Protein AF-A0A3M1K357-F1 (afdb_monomer_lite)

Sequence (114 aa):
MGFNLLFLALAALFVGPLTLRIVGERRQILRFLDGLILVSVAGLVLGVFLPHAWATIGIAALPLFAGGLVVPTLAERLRHGVSNRVHSATVLVGVSALVLHAVTDGIGLAESGE

Secondary structure (DSSP, 8-state):
-HHHHHHHHHHHHHHHHHHHHHHTT-HHHHHHHHHHHHHHHHHHIIIIIHHHHHHHHGGGHHHHHHHHHHHHHHHHHTTTT-TTTHHHHHHHHHHHHHHHHHHHHHHHHHHTT-

Radius of gyration: 17.31 Å; chains: 1; bounding box: 36×37×42 Å

Structure (mmCIF, N/CA/C/O backbone):
data_AF-A0A3M1K357-F1
#
_entry.id   AF-A0A3M1K357-F1
#
loop_
_atom_site.group_PDB
_atom_site.id
_atom_site.type_symbol
_atom_site.label_atom_id
_atom_site.label_alt_id
_atom_site.label_comp_id
_atom_site.label_asym_id
_atom_site.label_entity_id
_atom_site.label_seq_id
_atom_site.pdbx_PDB_ins_code
_atom_site.Cartn_x
_atom_site.Cartn_y
_atom_site.Cartn_z
_atom_site.occupancy
_atom_site.B_iso_or_equiv
_atom_site.auth_seq_id
_atom_site.auth_comp_id
_atom_site.auth_asym_id
_atom_site.auth_atom_id
_atom_site.pdbx_PDB_model_num
ATOM 1 N N . MET A 1 1 ? -8.256 -19.600 -19.221 1.00 53.34 1 MET A N 1
ATOM 2 C CA . MET A 1 1 ? -8.882 -20.008 -17.938 1.00 53.34 1 MET A CA 1
ATOM 3 C C . MET A 1 1 ? -9.324 -18.823 -17.056 1.00 53.34 1 MET A C 1
ATOM 5 O O . MET A 1 1 ? -9.847 -19.049 -15.965 1.00 53.34 1 MET A O 1
ATOM 9 N N . GLY A 1 2 ? -9.209 -17.571 -17.524 1.00 59.91 2 GLY A N 1
ATOM 10 C CA . GLY A 1 2 ? -9.375 -16.361 -16.700 1.00 59.91 2 GLY A CA 1
ATOM 11 C C . GLY A 1 2 ? -10.714 -16.139 -15.978 1.00 59.91 2 GLY A C 1
ATOM 12 O O . GLY A 1 2 ? -10.715 -15.577 -14.885 1.00 59.91 2 GLY A O 1
ATOM 13 N N . PHE A 1 3 ? -11.852 -16.617 -16.501 1.00 62.47 3 PHE A N 1
ATOM 14 C CA . PHE A 1 3 ? -13.156 -16.404 -15.841 1.00 62.47 3 PHE A CA 1
ATOM 15 C C . PHE A 1 3 ? -13.236 -17.075 -14.457 1.00 62.47 3 PHE A C 1
ATOM 17 O O . PHE A 1 3 ? -13.862 -16.544 -13.541 1.00 62.47 3 PHE A O 1
ATOM 24 N N . ASN A 1 4 ? -12.545 -18.207 -14.281 1.00 70.94 4 ASN A N 1
ATOM 25 C CA . ASN A 1 4 ? -12.483 -18.920 -13.004 1.00 70.94 4 ASN A CA 1
ATOM 26 C C . ASN A 1 4 ? -11.631 -18.169 -11.974 1.00 70.94 4 ASN A C 1
ATOM 28 O O . ASN A 1 4 ? -11.993 -18.134 -10.802 1.00 70.94 4 ASN A O 1
ATOM 32 N N . LEU A 1 5 ? -10.535 -17.534 -12.407 1.00 73.75 5 LEU A N 1
ATOM 33 C CA . LEU A 1 5 ? -9.666 -16.733 -11.538 1.00 73.75 5 LEU A CA 1
ATOM 34 C C . LEU A 1 5 ? -10.363 -15.451 -11.084 1.00 73.75 5 LEU A C 1
ATOM 36 O O . LEU A 1 5 ? -10.287 -15.108 -9.908 1.00 73.75 5 LEU A O 1
ATOM 40 N N . LEU A 1 6 ? -11.115 -14.799 -11.977 1.00 68.94 6 LEU A N 1
ATOM 41 C CA . LEU A 1 6 ? -11.945 -13.647 -11.621 1.00 68.94 6 LEU A CA 1
ATOM 42 C C . LEU A 1 6 ? -12.979 -14.027 -10.554 1.00 68.94 6 LEU A C 1
ATOM 44 O O . LEU A 1 6 ? -13.141 -13.323 -9.559 1.00 68.94 6 LEU A O 1
ATOM 48 N N . PHE A 1 7 ? -13.651 -15.166 -10.734 1.00 77.56 7 PHE A N 1
ATOM 49 C CA . PHE A 1 7 ? -14.634 -15.654 -9.771 1.00 77.56 7 PHE A CA 1
ATOM 50 C C . PHE A 1 7 ? -13.988 -15.989 -8.421 1.00 77.56 7 PHE A C 1
ATOM 52 O O . PHE A 1 7 ? -14.544 -15.663 -7.373 1.00 77.56 7 PHE A O 1
ATOM 59 N N . LEU A 1 8 ? -12.790 -16.583 -8.438 1.00 78.06 8 LEU A N 1
ATOM 60 C CA . LEU A 1 8 ? -12.025 -16.892 -7.233 1.00 78.06 8 LEU A CA 1
ATOM 61 C C . LEU A 1 8 ? -11.543 -15.622 -6.519 1.00 78.06 8 LEU A C 1
ATOM 63 O O . LEU A 1 8 ? -11.609 -15.563 -5.296 1.00 78.06 8 LEU A O 1
ATOM 67 N N . ALA A 1 9 ? -11.124 -14.593 -7.258 1.00 72.69 9 ALA A N 1
ATOM 68 C CA . ALA A 1 9 ? -10.726 -13.297 -6.713 1.00 72.69 9 ALA A CA 1
ATOM 69 C C . ALA A 1 9 ? -11.921 -12.545 -6.103 1.00 72.69 9 ALA A C 1
ATOM 71 O O . ALA A 1 9 ? -11.818 -12.025 -4.990 1.00 72.69 9 ALA A O 1
ATOM 72 N N . LEU A 1 10 ? -13.085 -12.555 -6.769 1.00 76.31 10 LEU A N 1
ATOM 73 C CA . LEU A 1 10 ? -14.325 -12.028 -6.190 1.00 76.31 10 LEU A CA 1
ATOM 74 C C . LEU A 1 10 ? -14.724 -12.802 -4.930 1.00 76.31 10 LEU A C 1
ATOM 76 O O . LEU A 1 10 ? -15.092 -12.187 -3.934 1.00 76.31 10 LEU A O 1
ATOM 80 N N . ALA A 1 11 ? -14.630 -14.133 -4.942 1.00 79.94 11 ALA A N 1
ATOM 81 C CA . ALA A 1 11 ? -14.913 -14.949 -3.765 1.00 79.94 11 ALA A CA 1
ATOM 82 C C . ALA A 1 11 ? -13.924 -14.656 -2.620 1.00 79.94 11 ALA A C 1
ATOM 84 O O . ALA A 1 11 ? -14.342 -14.500 -1.471 1.00 79.94 11 ALA A O 1
ATOM 85 N N . ALA A 1 12 ? -12.633 -14.506 -2.929 1.00 78.38 12 ALA A N 1
ATOM 86 C CA . ALA A 1 12 ? -11.585 -14.150 -1.976 1.00 78.38 12 ALA A CA 1
ATOM 87 C C . ALA A 1 12 ? -11.816 -12.764 -1.350 1.00 78.38 12 ALA A C 1
ATOM 89 O O . ALA A 1 12 ? -11.566 -12.585 -0.157 1.00 78.38 12 ALA A O 1
ATOM 90 N N . LEU A 1 13 ? -12.380 -11.810 -2.100 1.00 72.81 13 LEU A N 1
ATOM 91 C CA . LEU A 1 13 ? -12.745 -10.488 -1.584 1.00 72.81 13 LEU A CA 1
ATOM 92 C C . LEU A 1 13 ? -13.740 -10.574 -0.415 1.00 72.81 13 LEU A C 1
ATOM 94 O O . LEU A 1 13 ? -13.661 -9.778 0.521 1.00 72.81 13 LEU A O 1
ATOM 98 N N . PHE A 1 14 ? -14.641 -11.562 -0.420 1.00 77.12 14 PHE A N 1
ATOM 99 C CA . PHE A 1 14 ? -15.587 -11.786 0.679 1.00 77.12 14 PHE A CA 1
ATOM 100 C C . PHE A 1 14 ? -14.956 -12.462 1.901 1.00 77.12 14 PHE A C 1
ATOM 102 O O . PHE A 1 14 ? -15.497 -12.335 3.003 1.00 77.12 14 PHE A O 1
ATOM 109 N N . VAL A 1 15 ? -13.800 -13.120 1.759 1.00 79.69 15 VAL A N 1
ATOM 110 C CA . VAL A 1 15 ? -13.121 -13.799 2.874 1.00 79.69 15 VAL A CA 1
ATOM 111 C C . VAL A 1 15 ? -12.692 -12.797 3.944 1.00 79.69 15 VAL A C 1
ATOM 113 O O . VAL A 1 15 ? -12.872 -13.075 5.127 1.00 79.69 15 VAL A O 1
ATOM 116 N N . GLY A 1 16 ? -12.208 -11.610 3.567 1.00 74.56 16 GLY A N 1
ATOM 117 C CA . GLY A 1 16 ? -11.834 -10.556 4.521 1.00 74.56 16 GLY A CA 1
ATOM 118 C C . GLY A 1 16 ? -13.001 -10.125 5.429 1.00 74.56 16 GLY A C 1
ATOM 119 O O . GLY A 1 16 ? -12.916 -10.293 6.648 1.00 74.56 16 GLY A O 1
ATOM 120 N N . PRO A 1 17 ? -14.127 -9.640 4.867 1.00 76.00 17 PRO A N 1
ATOM 121 C CA . PRO A 1 17 ? -15.335 -9.303 5.620 1.00 76.00 17 PRO A CA 1
ATOM 122 C C . PRO A 1 17 ? -15.922 -10.476 6.417 1.00 76.00 17 PRO A C 1
ATOM 124 O O . PRO A 1 17 ? -16.342 -10.279 7.558 1.00 76.00 17 PRO A O 1
ATOM 127 N N . LEU A 1 18 ? -15.942 -11.696 5.859 1.00 77.94 18 LEU A N 1
ATOM 128 C CA . LEU A 1 18 ? -16.414 -12.880 6.590 1.00 77.94 18 LEU A CA 1
ATOM 129 C C . LEU A 1 18 ? -15.527 -13.179 7.801 1.00 77.94 18 LEU A C 1
ATOM 131 O O . LEU A 1 18 ? -16.045 -13.423 8.889 1.00 77.94 18 LEU A O 1
ATOM 135 N N . THR A 1 19 ? -14.207 -13.116 7.631 1.00 76.94 19 THR A N 1
ATOM 136 C CA . THR A 1 19 ? -13.245 -13.358 8.714 1.00 76.94 19 THR A CA 1
ATOM 137 C C . THR A 1 19 ? -13.423 -12.327 9.825 1.00 76.94 19 THR A C 1
ATOM 139 O O . THR A 1 19 ? -13.489 -12.701 10.993 1.00 76.94 19 THR A O 1
ATOM 142 N N . LEU A 1 20 ? -13.612 -11.048 9.483 1.00 74.44 20 LEU A N 1
ATOM 143 C CA . LEU A 1 20 ? -13.921 -9.996 10.461 1.00 74.44 20 LEU A CA 1
ATOM 144 C C . LEU A 1 20 ? -15.238 -10.264 11.205 1.00 74.44 20 LEU A C 1
ATOM 146 O O . LEU A 1 20 ? -15.320 -10.055 12.416 1.00 74.44 20 LEU A O 1
ATOM 150 N N . ARG A 1 21 ? -16.256 -10.777 10.507 1.00 77.25 21 ARG A N 1
ATOM 151 C CA . ARG A 1 21 ? -17.555 -11.116 11.104 1.00 77.25 21 ARG A CA 1
ATOM 152 C C . ARG A 1 21 ? -17.469 -12.310 12.065 1.00 77.25 21 ARG A C 1
ATOM 154 O O . ARG A 1 21 ? -18.179 -12.316 13.066 1.00 77.25 21 ARG A O 1
ATOM 161 N N . ILE A 1 22 ? -16.603 -13.288 11.783 1.00 78.44 22 ILE A N 1
ATOM 162 C CA . ILE A 1 22 ? -16.372 -14.481 12.621 1.00 78.44 22 ILE A CA 1
ATOM 163 C C . ILE A 1 22 ? -15.486 -14.154 13.832 1.00 78.44 22 ILE A C 1
ATOM 165 O O . ILE A 1 22 ? -15.760 -14.603 14.944 1.00 78.44 22 ILE A O 1
ATOM 169 N N . VAL A 1 23 ? -14.430 -13.360 13.632 1.00 77.00 23 VAL A N 1
ATOM 170 C CA . VAL A 1 23 ? -13.501 -12.936 14.694 1.00 77.00 23 VAL A CA 1
ATOM 171 C C . VAL A 1 23 ? -14.174 -11.962 15.672 1.00 77.00 23 VAL A C 1
ATOM 173 O O . VAL A 1 23 ? -13.813 -11.925 16.854 1.00 77.00 23 VAL A O 1
ATOM 176 N N . GLY A 1 24 ? -15.179 -11.210 15.210 1.00 69.56 24 GLY A N 1
ATOM 177 C CA . GLY A 1 24 ? -15.869 -10.190 15.996 1.00 69.56 24 GLY A CA 1
ATOM 178 C C . GLY A 1 24 ? -14.931 -9.050 16.410 1.00 69.56 24 GLY A C 1
ATOM 179 O O . GLY A 1 24 ? -13.827 -8.901 15.887 1.00 69.56 24 GLY A O 1
ATOM 180 N N . GLU A 1 25 ? -15.321 -8.252 17.406 1.00 70.50 25 GLU A N 1
ATOM 181 C CA . GLU A 1 25 ? -14.506 -7.127 17.905 1.00 70.50 25 GLU A CA 1
ATOM 182 C C . GLU A 1 25 ? -13.323 -7.557 18.799 1.00 70.50 25 GLU A C 1
ATOM 184 O O . GLU A 1 25 ? -12.884 -6.816 19.686 1.00 70.50 25 GLU A O 1
ATOM 189 N N . ARG A 1 26 ? -12.768 -8.762 18.604 1.00 80.81 26 ARG A N 1
ATOM 190 C CA . ARG A 1 26 ? -11.610 -9.228 19.379 1.00 80.81 26 ARG A CA 1
ATOM 191 C C . ARG A 1 26 ? -10.352 -8.465 18.966 1.00 80.81 26 ARG A C 1
ATOM 193 O O . ARG A 1 26 ? -9.540 -8.936 18.170 1.00 80.81 26 ARG A O 1
ATOM 200 N N . ARG A 1 27 ? -10.163 -7.297 19.591 1.00 77.69 27 ARG A N 1
ATOM 201 C CA . ARG A 1 27 ? -9.051 -6.349 19.382 1.00 77.69 27 ARG A CA 1
ATOM 202 C C . ARG A 1 27 ? -7.668 -6.999 19.315 1.00 77.69 27 ARG A C 1
ATOM 204 O O . ARG A 1 27 ? -6.815 -6.498 18.594 1.00 77.69 27 ARG A O 1
ATOM 211 N N . GLN A 1 28 ? -7.428 -8.083 20.052 1.00 83.75 28 GLN A N 1
ATOM 212 C CA . GLN A 1 28 ? -6.134 -8.768 20.052 1.00 83.75 28 GLN A CA 1
ATOM 213 C C . GLN A 1 28 ? -5.848 -9.506 18.735 1.00 83.75 28 GLN A C 1
ATOM 215 O O . GLN A 1 28 ? -4.739 -9.404 18.222 1.00 83.75 28 GLN A O 1
ATOM 220 N N . ILE A 1 29 ? -6.841 -10.194 18.159 1.00 82.62 29 ILE A N 1
ATOM 221 C CA . ILE A 1 29 ? -6.689 -10.902 16.876 1.00 82.62 29 ILE A CA 1
ATOM 222 C C . ILE A 1 29 ? -6.540 -9.887 15.743 1.00 82.62 29 ILE A C 1
ATOM 224 O O . ILE A 1 29 ? -5.674 -10.042 14.890 1.00 82.62 29 ILE A O 1
ATOM 228 N N . LEU A 1 30 ? -7.329 -8.809 15.779 1.00 80.62 30 LEU A N 1
ATOM 229 C CA . LEU A 1 30 ? -7.235 -7.729 14.796 1.00 80.62 30 LEU A CA 1
ATOM 230 C C . LEU A 1 30 ? -5.854 -7.061 14.810 1.00 80.62 30 LEU A C 1
ATOM 232 O O . LEU A 1 30 ? -5.272 -6.867 13.753 1.00 80.62 30 LEU A O 1
ATOM 236 N N . ARG A 1 31 ? -5.287 -6.786 15.993 1.00 81.06 31 ARG A N 1
ATOM 237 C CA . ARG A 1 31 ? -3.916 -6.257 16.118 1.00 81.06 31 ARG A CA 1
ATOM 238 C C . ARG A 1 31 ? -2.853 -7.223 15.595 1.00 81.06 31 ARG A C 1
ATOM 240 O O . ARG A 1 31 ? -1.876 -6.777 15.007 1.00 81.06 31 ARG A O 1
ATOM 247 N N . PHE A 1 32 ? -3.023 -8.525 15.823 1.00 86.81 32 PHE A N 1
ATOM 248 C CA . PHE A 1 32 ? -2.103 -9.531 15.293 1.00 86.81 32 PHE A CA 1
ATOM 249 C C . PHE A 1 32 ? -2.158 -9.593 13.763 1.00 86.81 32 PHE A C 1
ATOM 251 O O . PHE A 1 32 ? -1.112 -9.572 13.123 1.00 86.81 32 PHE A O 1
ATOM 258 N N . LEU A 1 33 ? -3.363 -9.624 13.182 1.00 83.44 33 LEU A N 1
ATOM 259 C CA . LEU A 1 33 ? -3.557 -9.605 11.731 1.00 83.44 33 LEU A CA 1
ATOM 260 C C . LEU A 1 33 ? -2.984 -8.335 11.104 1.00 83.44 33 LEU A C 1
ATOM 262 O O . LEU A 1 33 ? -2.319 -8.423 10.083 1.00 83.44 33 LEU A O 1
ATOM 266 N N . ASP A 1 34 ? -3.193 -7.181 11.732 1.00 81.81 34 ASP A N 1
ATOM 267 C CA . ASP A 1 34 ? -2.642 -5.908 11.267 1.00 81.81 34 ASP A CA 1
ATOM 268 C C . ASP A 1 34 ? -1.103 -5.927 11.265 1.00 81.81 34 ASP A C 1
ATOM 270 O O . ASP A 1 34 ? -0.467 -5.602 10.264 1.00 81.81 34 ASP A O 1
ATOM 274 N N . GLY A 1 35 ? -0.492 -6.434 12.343 1.00 84.50 35 GLY A N 1
ATOM 275 C CA . GLY A 1 35 ? 0.955 -6.648 12.404 1.00 84.50 35 GLY A CA 1
ATOM 276 C C . GLY A 1 35 ? 1.462 -7.641 11.353 1.00 84.50 35 GLY A C 1
ATOM 277 O O . GLY A 1 35 ? 2.488 -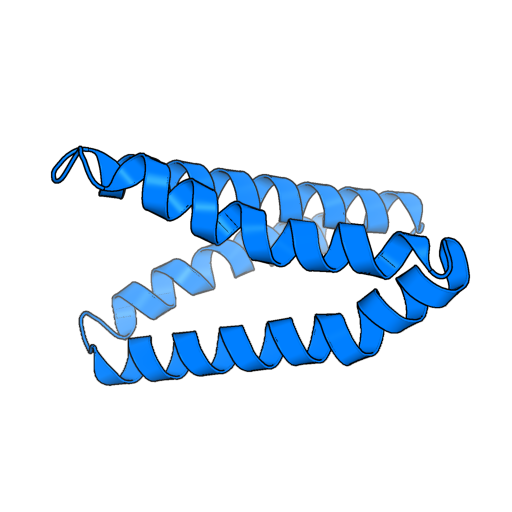7.392 10.722 1.00 84.50 35 GLY A O 1
ATOM 278 N N . LEU A 1 36 ? 0.736 -8.739 11.124 1.00 87.88 36 LEU A N 1
ATOM 279 C CA . LEU A 1 36 ? 1.067 -9.723 10.093 1.00 87.88 36 LEU A CA 1
ATOM 280 C C . LEU A 1 36 ? 1.011 -9.098 8.696 1.00 87.88 36 LEU A C 1
ATOM 282 O O . LEU A 1 36 ? 1.971 -9.232 7.944 1.00 87.88 36 LEU A O 1
ATOM 286 N N . ILE A 1 37 ? -0.069 -8.383 8.368 1.00 85.88 37 ILE A N 1
ATOM 287 C CA . ILE A 1 37 ? -0.235 -7.689 7.085 1.00 85.88 37 ILE A CA 1
ATOM 288 C C . ILE A 1 37 ? 0.909 -6.697 6.882 1.00 85.88 37 ILE A C 1
ATOM 290 O O . ILE A 1 37 ? 1.532 -6.705 5.821 1.00 85.88 37 ILE A O 1
ATOM 294 N N . LEU A 1 38 ? 1.233 -5.892 7.897 1.00 86.25 38 LEU A N 1
ATOM 295 C CA . LEU A 1 38 ? 2.320 -4.921 7.818 1.00 86.25 38 LEU A CA 1
ATOM 296 C C . LEU A 1 38 ? 3.665 -5.596 7.521 1.00 86.25 38 LEU A C 1
ATOM 298 O O . LEU A 1 38 ? 4.380 -5.160 6.621 1.00 86.25 38 LEU A O 1
ATOM 302 N N . VAL A 1 39 ? 4.002 -6.668 8.243 1.00 91.56 39 VAL A N 1
ATOM 303 C CA . VAL A 1 39 ? 5.258 -7.408 8.039 1.00 91.56 39 VAL A CA 1
ATOM 304 C C . VAL A 1 39 ? 5.284 -8.089 6.672 1.00 91.56 39 VAL A C 1
ATOM 306 O O . VAL A 1 39 ? 6.301 -8.022 5.984 1.00 91.56 39 VAL A O 1
ATOM 309 N N . SER A 1 40 ? 4.180 -8.707 6.249 1.00 90.12 40 SER A N 1
ATOM 310 C CA . SER A 1 40 ? 4.071 -9.354 4.940 1.00 90.12 40 SER A CA 1
ATOM 311 C C . SER A 1 40 ? 4.230 -8.351 3.801 1.00 90.12 40 SER A C 1
ATOM 313 O O . SER A 1 40 ? 5.052 -8.574 2.915 1.00 90.12 40 SER A O 1
ATOM 315 N N . VAL A 1 41 ? 3.506 -7.228 3.835 1.00 85.75 41 VAL A N 1
ATOM 316 C CA . VAL A 1 41 ? 3.609 -6.174 2.814 1.00 85.75 41 VAL A CA 1
ATOM 317 C C . VAL A 1 41 ? 5.009 -5.567 2.817 1.00 85.75 41 VAL A C 1
ATOM 319 O O . VAL A 1 41 ? 5.608 -5.438 1.754 1.00 85.75 41 VAL A O 1
ATOM 322 N N . ALA A 1 42 ? 5.576 -5.254 3.985 1.00 87.75 42 ALA A N 1
ATOM 323 C CA . ALA A 1 42 ? 6.934 -4.722 4.075 1.00 87.75 42 ALA A CA 1
ATOM 324 C C . ALA A 1 42 ? 7.972 -5.703 3.511 1.00 87.75 42 ALA A C 1
ATOM 326 O O . ALA A 1 42 ? 8.822 -5.304 2.719 1.00 87.75 42 ALA A O 1
ATOM 327 N N . GLY A 1 43 ? 7.882 -6.986 3.865 1.00 91.56 43 GLY A N 1
ATOM 328 C CA . GLY A 1 4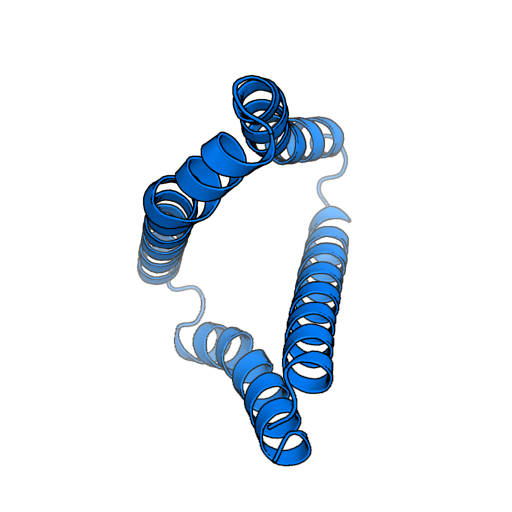3 ? 8.771 -8.024 3.349 1.00 91.56 43 GLY A CA 1
ATOM 329 C C . GLY A 1 43 ? 8.660 -8.186 1.834 1.00 91.56 43 GLY A C 1
ATOM 330 O O . GLY A 1 43 ? 9.675 -8.294 1.152 1.00 91.56 43 GLY A O 1
ATOM 331 N N . LEU A 1 44 ? 7.444 -8.136 1.291 1.00 89.94 44 LEU A N 1
ATOM 332 C CA . LEU A 1 44 ? 7.199 -8.271 -0.143 1.00 89.94 44 LEU A CA 1
ATOM 333 C C . LEU A 1 44 ? 7.681 -7.032 -0.913 1.00 89.94 44 LEU A C 1
ATOM 335 O O . LEU A 1 44 ? 8.326 -7.153 -1.955 1.00 89.94 44 LEU A O 1
ATOM 339 N N . VAL A 1 45 ? 7.472 -5.836 -0.359 1.00 89.19 45 VAL A N 1
ATOM 340 C CA . VAL A 1 45 ? 8.001 -4.599 -0.937 1.00 89.19 45 VAL A CA 1
ATOM 341 C C . VAL A 1 45 ? 9.523 -4.579 -0.903 1.00 89.19 45 VAL A C 1
ATOM 343 O O . VAL A 1 45 ? 10.133 -4.312 -1.929 1.00 89.19 45 VAL A O 1
ATOM 346 N N . LEU A 1 46 ? 10.154 -4.898 0.224 1.00 91.75 46 LEU A N 1
ATOM 347 C CA . LEU A 1 46 ? 11.615 -4.869 0.336 1.00 91.75 46 LEU A CA 1
ATOM 348 C C . LEU A 1 46 ? 12.300 -6.013 -0.422 1.00 91.75 46 LEU A C 1
ATOM 350 O O . LEU A 1 46 ? 13.401 -5.823 -0.930 1.00 91.75 46 LEU A O 1
ATOM 354 N N . GLY A 1 47 ? 11.676 -7.189 -0.484 1.00 93.00 47 GLY A N 1
ATOM 355 C CA . GLY A 1 47 ? 12.262 -8.389 -1.080 1.00 93.00 47 GLY A CA 1
ATOM 356 C C . GLY A 1 47 ? 12.000 -8.544 -2.575 1.00 93.00 47 GLY A C 1
ATOM 357 O O . GLY A 1 47 ? 12.833 -9.113 -3.274 1.00 93.00 47 GLY A O 1
ATOM 358 N N . VAL A 1 48 ? 10.868 -8.044 -3.077 1.00 90.44 48 VAL A N 1
ATOM 359 C CA . VAL A 1 48 ? 10.455 -8.240 -4.477 1.00 90.44 48 VAL A CA 1
ATOM 360 C C . VAL A 1 48 ? 10.391 -6.912 -5.215 1.00 90.44 48 VAL A C 1
ATOM 362 O O . VAL A 1 48 ? 11.080 -6.725 -6.218 1.00 90.44 48 VAL A O 1
ATOM 365 N N . PHE A 1 49 ? 9.601 -5.963 -4.712 1.00 87.38 49 PHE A N 1
ATOM 366 C CA . PHE A 1 49 ? 9.326 -4.739 -5.465 1.00 87.38 49 PHE A CA 1
ATOM 367 C C . PHE A 1 49 ? 10.491 -3.750 -5.469 1.00 87.38 49 PHE A C 1
ATOM 369 O O . PHE A 1 49 ? 10.793 -3.181 -6.511 1.00 87.38 49 PHE A O 1
ATOM 376 N N . LEU A 1 50 ? 11.168 -3.545 -4.341 1.00 89.38 50 LEU A N 1
ATOM 377 C CA . LEU A 1 50 ? 12.255 -2.577 -4.221 1.00 89.38 50 LEU A CA 1
ATOM 378 C C . LEU A 1 50 ? 13.494 -2.989 -5.035 1.00 89.38 50 LEU A C 1
ATOM 380 O O . LEU A 1 50 ? 14.012 -2.133 -5.751 1.00 89.38 50 LEU A O 1
ATOM 384 N N . PRO A 1 51 ? 13.948 -4.260 -5.025 1.00 90.25 51 PRO A N 1
ATOM 385 C CA . PRO A 1 51 ? 15.044 -4.698 -5.886 1.00 90.25 51 PRO A CA 1
ATOM 386 C C . PRO A 1 51 ? 14.682 -4.584 -7.369 1.00 90.25 51 PRO A C 1
ATOM 388 O O . PRO A 1 51 ? 15.502 -4.148 -8.174 1.00 90.25 51 PRO A O 1
ATOM 391 N N . HIS A 1 52 ? 13.438 -4.913 -7.731 1.00 89.88 52 HIS A N 1
ATOM 392 C CA . HIS A 1 52 ? 12.955 -4.787 -9.104 1.00 89.88 52 HIS A CA 1
ATOM 393 C C . HIS A 1 52 ? 12.856 -3.322 -9.563 1.00 89.88 52 HIS A C 1
ATOM 395 O O . HIS A 1 52 ? 13.283 -2.984 -10.668 1.00 89.88 52 HIS A O 1
ATOM 401 N N . ALA A 1 53 ? 12.359 -2.431 -8.702 1.00 88.38 53 ALA A N 1
ATOM 402 C CA . ALA A 1 53 ? 12.330 -0.989 -8.938 1.00 88.38 53 ALA A CA 1
ATOM 403 C C . ALA A 1 53 ? 13.751 -0.420 -9.066 1.00 88.38 53 ALA A C 1
ATOM 405 O O . ALA A 1 53 ? 14.032 0.375 -9.958 1.00 88.38 53 ALA A O 1
ATOM 406 N N . TRP A 1 54 ? 14.684 -0.872 -8.226 1.00 93.88 54 TRP A N 1
ATOM 407 C CA . TRP A 1 54 ? 16.087 -0.486 -8.344 1.00 93.88 54 TRP A CA 1
ATOM 408 C C . TRP A 1 54 ? 16.694 -0.930 -9.679 1.00 93.88 54 TRP A C 1
ATOM 410 O O . TRP A 1 54 ? 17.428 -0.170 -10.303 1.00 93.88 54 TRP A O 1
ATOM 420 N N . ALA A 1 55 ? 16.374 -2.136 -10.150 1.00 93.06 55 ALA A N 1
ATOM 421 C CA . ALA A 1 55 ? 16.864 -2.628 -11.435 1.00 93.06 55 ALA A CA 1
ATOM 422 C C . ALA A 1 55 ? 16.279 -1.858 -12.635 1.00 93.06 55 ALA A C 1
ATOM 424 O O . ALA A 1 55 ? 16.976 -1.656 -13.626 1.00 93.06 55 ALA A O 1
ATOM 425 N N . THR A 1 56 ? 15.019 -1.421 -12.553 1.00 92.44 56 THR A N 1
ATOM 426 C CA . THR A 1 56 ? 14.314 -0.735 -13.653 1.00 92.44 56 THR A CA 1
ATOM 427 C C . THR A 1 56 ? 14.593 0.765 -13.720 1.00 92.44 56 THR A C 1
ATOM 429 O O . THR A 1 56 ? 14.796 1.294 -14.811 1.00 92.44 56 THR A O 1
ATOM 432 N N . ILE A 1 57 ? 14.608 1.465 -12.583 1.00 91.62 57 ILE A N 1
ATOM 433 C CA . ILE A 1 57 ? 14.721 2.937 -12.526 1.00 91.62 57 ILE A CA 1
ATOM 434 C C . ILE A 1 57 ? 15.875 3.436 -11.642 1.00 91.62 57 ILE A C 1
ATOM 436 O O . ILE A 1 57 ? 16.047 4.644 -11.455 1.00 91.62 57 ILE A O 1
ATOM 440 N N . GLY A 1 58 ? 16.699 2.531 -11.106 1.00 91.50 58 GLY A N 1
ATOM 441 C CA . GLY A 1 58 ? 17.898 2.879 -10.349 1.00 91.50 58 GLY A CA 1
ATOM 442 C C . GLY A 1 58 ? 17.5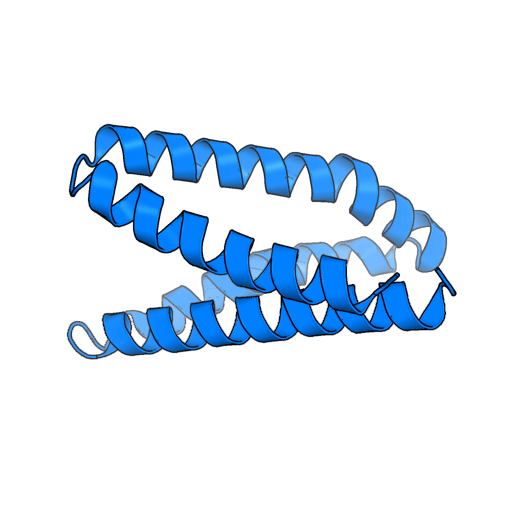96 3.689 -9.092 1.00 91.50 58 GLY A C 1
ATOM 443 O O . GLY A 1 58 ? 16.654 3.424 -8.347 1.00 91.50 58 GLY A O 1
ATOM 444 N N . ILE A 1 59 ? 18.401 4.726 -8.865 1.00 92.69 59 ILE A N 1
ATOM 445 C CA . ILE A 1 59 ? 18.328 5.553 -7.655 1.00 92.69 59 ILE A CA 1
ATOM 446 C C . ILE A 1 59 ? 17.017 6.347 -7.533 1.00 92.69 59 ILE A C 1
ATOM 448 O O . ILE A 1 59 ? 16.631 6.728 -6.428 1.00 92.69 59 ILE A O 1
ATOM 452 N N . ALA A 1 60 ? 16.290 6.551 -8.641 1.00 90.56 60 ALA A N 1
ATOM 453 C CA . ALA A 1 60 ? 14.970 7.179 -8.625 1.00 90.56 60 ALA A CA 1
ATOM 454 C C . ALA A 1 60 ? 13.917 6.332 -7.879 1.00 90.56 60 ALA A C 1
ATOM 456 O O . ALA A 1 60 ? 12.884 6.864 -7.471 1.00 90.56 60 ALA A O 1
ATOM 457 N N . ALA A 1 61 ? 14.192 5.046 -7.622 1.00 88.88 61 ALA A N 1
ATOM 458 C CA . ALA A 1 61 ? 13.337 4.192 -6.804 1.00 88.88 61 ALA A CA 1
ATOM 459 C C . ALA A 1 61 ? 13.243 4.654 -5.337 1.00 88.88 61 ALA A C 1
ATOM 461 O O . ALA A 1 61 ? 12.176 4.518 -4.741 1.00 88.88 61 ALA A O 1
ATOM 462 N N . LEU A 1 62 ? 14.303 5.233 -4.746 1.00 87.44 62 LEU A N 1
ATOM 463 C CA . LEU A 1 62 ? 14.260 5.677 -3.341 1.00 87.44 62 LEU A CA 1
ATOM 464 C C . LEU A 1 62 ? 13.241 6.792 -3.079 1.00 87.44 62 LEU A C 1
ATOM 466 O O . LEU A 1 62 ? 12.447 6.630 -2.152 1.00 87.44 62 LEU A O 1
ATOM 470 N N . PRO A 1 63 ? 13.235 7.927 -3.813 1.00 90.12 63 PRO A N 1
ATOM 471 C CA . PRO A 1 63 ? 12.265 8.984 -3.548 1.00 90.12 63 PRO A CA 1
ATOM 472 C C . PRO A 1 63 ? 10.827 8.523 -3.808 1.00 90.12 63 PRO A C 1
ATOM 474 O O . PRO A 1 63 ? 9.925 8.953 -3.094 1.00 90.12 63 PRO A O 1
ATOM 477 N N . LEU A 1 64 ? 10.601 7.608 -4.757 1.00 84.62 64 LEU A N 1
ATOM 478 C CA . LEU A 1 64 ? 9.283 7.008 -4.994 1.00 84.62 64 LEU A CA 1
ATOM 479 C C . LEU A 1 64 ? 8.855 6.085 -3.846 1.00 84.62 64 LEU A C 1
ATOM 481 O O . LEU A 1 64 ? 7.724 6.182 -3.374 1.00 84.62 64 LEU A O 1
ATOM 485 N N . PHE A 1 65 ? 9.765 5.246 -3.346 1.00 87.19 65 PHE A N 1
ATOM 486 C CA . PHE A 1 65 ? 9.529 4.405 -2.171 1.00 87.19 65 PHE A CA 1
ATOM 487 C C . PHE A 1 65 ? 9.239 5.247 -0.918 1.00 87.19 65 PHE A C 1
ATOM 489 O O . PHE A 1 65 ? 8.259 5.005 -0.212 1.00 87.19 65 PHE A O 1
ATOM 496 N N . ALA A 1 66 ? 10.037 6.293 -0.683 1.00 87.19 66 ALA A N 1
ATOM 497 C CA . ALA A 1 66 ? 9.807 7.248 0.396 1.00 87.19 66 ALA A CA 1
ATOM 498 C C . ALA A 1 66 ? 8.462 7.974 0.225 1.00 87.19 66 ALA A C 1
ATOM 500 O O . ALA A 1 66 ? 7.708 8.107 1.188 1.00 87.19 66 ALA A O 1
ATOM 501 N N . GLY A 1 67 ? 8.115 8.376 -1.000 1.00 86.12 67 GLY A N 1
ATOM 502 C CA . GLY A 1 67 ? 6.809 8.944 -1.330 1.00 86.12 67 GLY A CA 1
ATOM 503 C C . GLY A 1 67 ? 5.660 8.000 -0.971 1.00 86.12 67 GLY A C 1
ATOM 504 O O . GLY A 1 67 ? 4.706 8.421 -0.317 1.00 86.12 67 GLY A O 1
ATOM 505 N N . GLY A 1 68 ? 5.789 6.711 -1.297 1.00 80.38 68 GLY A N 1
ATOM 506 C CA . GLY A 1 68 ? 4.814 5.674 -0.948 1.00 80.38 68 GLY A CA 1
ATOM 507 C C . GLY A 1 68 ? 4.576 5.519 0.560 1.00 80.38 68 GLY A C 1
ATOM 508 O O . GLY A 1 68 ? 3.453 5.240 0.969 1.00 80.38 68 GLY A O 1
ATOM 509 N N . LEU A 1 69 ? 5.590 5.769 1.396 1.00 79.56 69 LEU A N 1
ATOM 510 C CA . LEU A 1 69 ? 5.469 5.770 2.864 1.00 79.56 69 LEU A CA 1
ATOM 511 C C . LEU A 1 69 ? 4.882 7.078 3.423 1.00 79.56 69 LEU A C 1
ATOM 513 O O . LEU A 1 69 ? 4.185 7.083 4.442 1.00 79.56 69 LEU A O 1
ATOM 517 N N . VAL A 1 70 ? 5.154 8.205 2.766 1.00 79.75 70 VAL A N 1
ATOM 518 C CA . VAL A 1 70 ? 4.714 9.533 3.221 1.00 79.75 70 VAL A CA 1
ATOM 519 C C . VAL A 1 70 ? 3.246 9.794 2.879 1.00 79.75 70 VAL A C 1
ATOM 521 O O . VAL A 1 70 ? 2.540 10.406 3.682 1.00 79.75 70 VAL A O 1
ATOM 524 N N . VAL A 1 71 ? 2.757 9.304 1.736 1.00 76.50 71 VAL A N 1
ATOM 525 C CA . VAL A 1 71 ? 1.371 9.509 1.272 1.00 76.50 71 VAL A CA 1
ATOM 526 C C . VAL A 1 71 ? 0.313 9.055 2.298 1.00 76.50 71 VAL A C 1
ATOM 528 O O . VAL A 1 71 ? -0.562 9.866 2.613 1.00 76.50 71 VAL A O 1
ATOM 531 N N . PRO A 1 72 ? 0.381 7.844 2.892 1.00 69.25 72 PRO A N 1
ATOM 532 C CA . PRO A 1 72 ? -0.561 7.407 3.926 1.00 69.25 72 PRO A CA 1
ATOM 533 C C . PRO A 1 72 ? -0.524 8.306 5.165 1.00 69.25 72 PRO A C 1
ATOM 535 O O . PRO A 1 72 ? -1.563 8.726 5.671 1.00 69.25 72 PRO A O 1
ATOM 538 N N . THR A 1 73 ? 0.684 8.667 5.603 1.00 68.31 73 THR A N 1
ATOM 539 C CA . THR A 1 73 ? 0.916 9.492 6.795 1.00 68.31 73 THR A CA 1
ATOM 540 C C . THR A 1 73 ? 0.349 10.904 6.619 1.00 68.31 73 THR A C 1
ATOM 542 O O . THR A 1 73 ? -0.234 11.481 7.541 1.00 68.31 73 THR A O 1
ATOM 545 N N . LEU A 1 74 ? 0.488 11.474 5.420 1.00 72.50 74 LEU A N 1
ATOM 546 C CA . LEU A 1 74 ? -0.078 12.778 5.091 1.00 72.50 74 LEU A CA 1
ATOM 547 C C . LEU A 1 74 ? -1.605 12.706 4.953 1.00 72.50 74 LEU A C 1
ATOM 549 O O . LEU A 1 74 ? -2.305 13.585 5.456 1.00 72.50 74 LEU A O 1
ATOM 553 N N . ALA A 1 75 ? -2.125 11.638 4.341 1.00 69.19 75 ALA A N 1
ATOM 554 C CA . ALA A 1 75 ? -3.560 11.391 4.232 1.00 69.19 75 ALA A CA 1
ATOM 555 C C . ALA A 1 75 ? -4.232 11.251 5.608 1.00 69.19 75 ALA A C 1
ATOM 557 O O . ALA A 1 75 ? -5.352 11.726 5.791 1.00 69.19 75 ALA A O 1
ATOM 558 N N . GLU A 1 76 ? -3.557 10.657 6.592 1.00 65.44 76 GLU A N 1
ATOM 559 C CA . GLU A 1 76 ? -4.055 10.560 7.966 1.00 65.44 76 GLU A CA 1
ATOM 560 C C . GLU A 1 76 ? -4.043 11.921 8.682 1.00 65.44 76 GLU A C 1
ATOM 562 O O . GLU A 1 76 ? -5.047 12.326 9.277 1.00 65.44 76 GLU A O 1
ATOM 567 N N . ARG A 1 77 ? -2.962 12.700 8.534 1.00 67.00 77 ARG A N 1
ATOM 568 C CA . ARG A 1 77 ? -2.852 14.050 9.120 1.00 67.00 77 ARG A CA 1
ATOM 569 C C . ARG A 1 77 ? -3.891 15.034 8.586 1.00 67.00 77 ARG A C 1
ATOM 571 O O . ARG A 1 77 ? -4.417 15.831 9.358 1.00 67.00 77 ARG A O 1
ATOM 578 N N . LEU A 1 78 ? -4.237 14.955 7.302 1.00 65.75 78 LEU A N 1
ATOM 579 C CA . LEU A 1 78 ? -5.286 15.785 6.696 1.00 65.75 78 LEU A CA 1
ATOM 580 C C . LEU A 1 78 ? -6.697 15.458 7.225 1.00 65.75 78 LEU A C 1
ATOM 582 O O . LEU A 1 78 ? -7.625 16.242 7.031 1.00 65.75 78 LEU A O 1
ATOM 586 N N . ARG A 1 79 ? -6.881 14.314 7.899 1.00 60.41 79 ARG A N 1
ATOM 587 C CA . ARG A 1 79 ? -8.194 13.798 8.327 1.00 60.41 79 ARG A CA 1
ATOM 588 C C . ARG A 1 79 ? -8.468 13.944 9.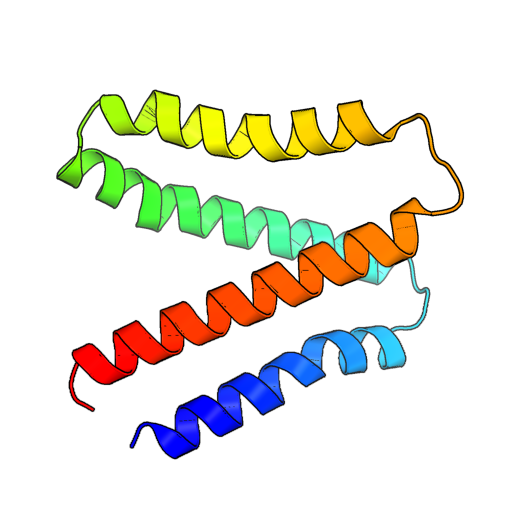826 1.00 60.41 79 ARG A C 1
ATOM 590 O O . ARG A 1 79 ? -9.583 13.650 10.256 1.00 60.41 79 ARG A O 1
ATOM 597 N N . HIS A 1 80 ? -7.527 14.481 10.607 1.00 56.03 80 HIS A N 1
ATOM 598 C CA . HIS A 1 80 ? -7.651 14.650 12.065 1.00 56.03 80 HIS A CA 1
ATOM 599 C C . HIS A 1 80 ? -8.764 15.622 12.535 1.00 56.03 80 HIS A C 1
ATOM 601 O O . HIS A 1 80 ? -8.974 15.757 13.737 1.00 56.03 80 HIS A O 1
ATOM 607 N N . GLY A 1 81 ? -9.512 16.267 11.627 1.00 55.72 81 GLY A N 1
ATOM 608 C CA . GLY A 1 81 ? -10.570 17.238 11.952 1.00 55.72 81 GLY A CA 1
ATOM 609 C C . GLY A 1 81 ? -12.029 16.753 11.866 1.00 55.72 81 GLY A C 1
ATOM 610 O O . GLY A 1 81 ? -12.923 17.533 12.179 1.00 55.72 81 GLY A O 1
ATOM 611 N N . VAL A 1 82 ? -12.327 15.515 11.435 1.00 53.09 82 VAL A N 1
ATOM 612 C CA . VAL A 1 82 ? -13.720 15.094 11.131 1.00 53.09 82 VAL A CA 1
ATOM 613 C C . VAL A 1 82 ? -14.073 13.752 11.787 1.00 53.09 82 VAL A C 1
ATOM 615 O O . VAL A 1 82 ? -14.165 12.715 11.139 1.00 53.09 82 VAL A O 1
ATOM 618 N N . SER A 1 83 ? -14.310 13.772 13.098 1.00 52.88 83 SER A N 1
ATOM 619 C CA . SER A 1 83 ? -14.468 12.571 13.941 1.00 52.88 83 SER A CA 1
ATOM 620 C C . SER A 1 83 ? -15.650 11.635 13.584 1.00 52.88 83 SER A C 1
ATOM 622 O O . SER A 1 83 ? -15.627 10.474 13.966 1.00 52.88 83 SER A O 1
ATOM 624 N N . ASN A 1 84 ? -16.656 12.058 12.796 1.00 54.44 84 ASN A N 1
ATOM 625 C CA . ASN A 1 84 ? -17.863 11.231 12.562 1.00 54.44 84 ASN A CA 1
ATOM 626 C C . ASN A 1 84 ? -18.153 10.817 11.098 1.00 54.44 84 ASN A C 1
ATOM 628 O O . ASN A 1 84 ? -19.001 9.962 10.870 1.00 54.44 84 ASN A O 1
ATOM 632 N N . ARG A 1 85 ? -17.466 11.377 10.084 1.00 52.47 85 ARG A N 1
ATOM 633 C CA . ARG A 1 85 ? -17.639 10.990 8.652 1.00 52.47 85 ARG A CA 1
ATOM 634 C C . ARG A 1 85 ? -16.483 10.158 8.082 1.00 52.47 85 ARG A C 1
ATOM 636 O O . ARG A 1 85 ? -16.549 9.693 6.946 1.00 52.47 85 ARG A O 1
ATOM 643 N N . VAL A 1 86 ? -15.417 9.965 8.856 1.00 53.38 86 VAL A N 1
ATOM 644 C CA . VAL A 1 86 ? -14.169 9.341 8.389 1.00 53.38 86 VAL A CA 1
ATOM 645 C C . VAL A 1 86 ? -14.276 7.819 8.275 1.00 53.38 86 VAL A C 1
ATOM 647 O O . VAL A 1 86 ? -13.639 7.254 7.392 1.00 53.38 86 VAL A O 1
ATOM 650 N N . HIS A 1 87 ? -15.134 7.159 9.062 1.00 56.09 87 HIS A N 1
ATOM 651 C CA . HIS A 1 87 ? -15.298 5.703 8.991 1.00 56.09 87 HIS A CA 1
ATOM 652 C C . HIS A 1 87 ? -15.818 5.246 7.613 1.00 56.09 87 HIS A C 1
ATOM 654 O O . HIS A 1 87 ? -15.151 4.460 6.943 1.00 56.09 87 HIS A O 1
ATOM 660 N N . SER A 1 88 ? -16.919 5.828 7.115 1.00 57.66 88 SER A N 1
ATOM 661 C CA . SER A 1 88 ? -17.455 5.499 5.781 1.00 57.66 88 SER A CA 1
ATOM 662 C C . SER A 1 88 ? -16.520 5.898 4.641 1.00 57.66 88 SER A C 1
ATOM 664 O O . SER A 1 88 ? -16.425 5.181 3.651 1.00 57.66 88 SER A O 1
ATOM 666 N N . ALA A 1 89 ? -15.794 7.011 4.777 1.00 60.19 89 ALA A N 1
ATOM 667 C CA . ALA A 1 89 ? -14.836 7.437 3.762 1.00 60.19 89 ALA A CA 1
ATOM 668 C C . ALA A 1 89 ? -13.616 6.501 3.687 1.00 60.19 89 ALA A C 1
ATOM 670 O O . ALA A 1 89 ? -13.144 6.207 2.595 1.00 60.19 89 ALA A O 1
ATOM 671 N N . THR A 1 90 ? -13.120 5.991 4.819 1.00 66.38 90 THR A N 1
ATOM 672 C CA . THR A 1 90 ? -12.022 5.009 4.827 1.00 66.38 90 THR A CA 1
ATOM 673 C C . THR A 1 90 ? -12.469 3.667 4.259 1.00 66.38 90 THR A C 1
ATOM 675 O O . THR A 1 90 ? -11.726 3.070 3.487 1.00 66.38 90 THR A O 1
ATOM 678 N N . VAL A 1 91 ? -13.694 3.222 4.565 1.00 67.69 91 VAL A N 1
ATOM 679 C CA . VAL A 1 91 ? -14.270 2.017 3.949 1.00 67.69 91 VAL A CA 1
ATOM 680 C C . VAL A 1 91 ? -14.406 2.198 2.437 1.00 67.69 91 VAL A C 1
ATOM 682 O O . VAL A 1 91 ? -13.984 1.325 1.688 1.00 67.69 91 VAL A O 1
ATOM 685 N N . LEU A 1 92 ? -14.915 3.343 1.973 1.00 72.06 92 LEU A N 1
ATOM 686 C CA . LEU A 1 92 ? -15.057 3.618 0.543 1.00 72.06 92 LEU A CA 1
ATOM 687 C C . LEU A 1 92 ? -13.701 3.634 -0.174 1.00 72.06 92 LEU A C 1
ATOM 689 O O . LEU A 1 92 ? -13.564 3.015 -1.226 1.00 72.06 92 LEU A O 1
ATOM 693 N N . VAL A 1 93 ? -12.694 4.299 0.400 1.00 73.94 93 VAL A N 1
ATOM 694 C CA . VAL A 1 93 ? -11.330 4.334 -0.153 1.00 73.94 93 VAL A CA 1
ATOM 695 C C . VAL A 1 93 ? -10.701 2.940 -0.152 1.00 73.94 93 VAL A C 1
ATOM 697 O O . VAL A 1 93 ? -10.137 2.538 -1.164 1.00 73.94 93 VAL A O 1
ATOM 700 N N . GLY A 1 94 ? -10.843 2.176 0.935 1.00 72.44 94 GLY A N 1
ATOM 701 C CA . GLY A 1 94 ? -10.318 0.813 1.039 1.00 72.44 94 GLY A CA 1
ATOM 702 C C . GLY A 1 94 ? -10.963 -0.150 0.040 1.00 72.44 94 GLY A C 1
ATOM 703 O O . GLY A 1 94 ? -10.257 -0.888 -0.641 1.00 72.44 94 GLY A O 1
ATOM 704 N N . VAL A 1 95 ? -12.290 -0.099 -0.114 1.00 73.62 95 VAL A N 1
ATOM 705 C CA . VAL A 1 95 ? -13.018 -0.893 -1.118 1.00 73.62 95 VAL A CA 1
ATOM 706 C C . VAL A 1 95 ? -12.616 -0.477 -2.531 1.00 73.62 95 VAL A C 1
ATOM 708 O O . VAL A 1 95 ? -12.346 -1.339 -3.359 1.00 73.62 95 VAL A O 1
ATOM 711 N N . SER A 1 96 ? -12.516 0.826 -2.803 1.00 75.62 96 SER A N 1
ATOM 712 C CA . SER A 1 96 ? -12.091 1.326 -4.117 1.00 75.62 96 SER A CA 1
ATOM 713 C C . SER A 1 96 ? -10.676 0.859 -4.460 1.00 75.62 96 SER A C 1
ATOM 715 O O . SER A 1 96 ? -10.440 0.406 -5.575 1.00 75.62 96 SER A O 1
ATOM 717 N N . ALA A 1 97 ? -9.751 0.907 -3.497 1.00 77.88 97 ALA A N 1
ATOM 718 C CA . ALA A 1 97 ? -8.386 0.422 -3.666 1.00 77.88 97 ALA A CA 1
ATOM 719 C C . ALA A 1 97 ? -8.336 -1.092 -3.925 1.00 77.88 97 ALA A C 1
ATOM 721 O O . ALA A 1 97 ? -7.627 -1.522 -4.829 1.00 77.88 97 ALA A O 1
ATOM 722 N N . LEU A 1 98 ? -9.122 -1.893 -3.196 1.00 76.81 98 LEU A N 1
ATOM 723 C CA . LEU A 1 98 ? -9.222 -3.343 -3.412 1.00 76.81 98 LEU A CA 1
ATOM 724 C C . LEU A 1 98 ? -9.794 -3.690 -4.789 1.00 76.81 98 LEU A C 1
ATOM 726 O O . LEU A 1 98 ? -9.280 -4.585 -5.454 1.00 76.81 98 LEU A O 1
ATOM 730 N N . VAL A 1 99 ? -10.829 -2.972 -5.232 1.00 77.38 99 VAL A N 1
ATOM 731 C CA . VAL A 1 99 ? -11.397 -3.143 -6.576 1.00 77.38 99 VAL A CA 1
ATOM 732 C C . VAL A 1 99 ? -10.356 -2.798 -7.636 1.00 77.38 99 VAL A C 1
ATOM 734 O O . VAL A 1 99 ? -10.146 -3.584 -8.555 1.00 77.38 99 VAL A O 1
ATOM 737 N N . LEU A 1 100 ? -9.671 -1.659 -7.496 1.00 79.00 100 LEU A N 1
ATOM 738 C CA . LEU A 1 100 ? -8.638 -1.239 -8.443 1.00 79.00 100 LEU A CA 1
ATOM 739 C C . LEU A 1 100 ? -7.487 -2.256 -8.510 1.00 79.00 100 LEU A C 1
ATOM 741 O O . LEU A 1 100 ? -7.007 -2.579 -9.594 1.00 79.00 100 LEU A O 1
ATOM 745 N N . HIS A 1 101 ? -7.079 -2.788 -7.357 1.00 78.69 101 HIS A N 1
ATOM 746 C CA . HIS A 1 101 ? -6.045 -3.811 -7.246 1.00 78.69 101 HIS A CA 1
ATOM 747 C C . HIS A 1 101 ? -6.455 -5.106 -7.962 1.00 78.69 101 HIS A C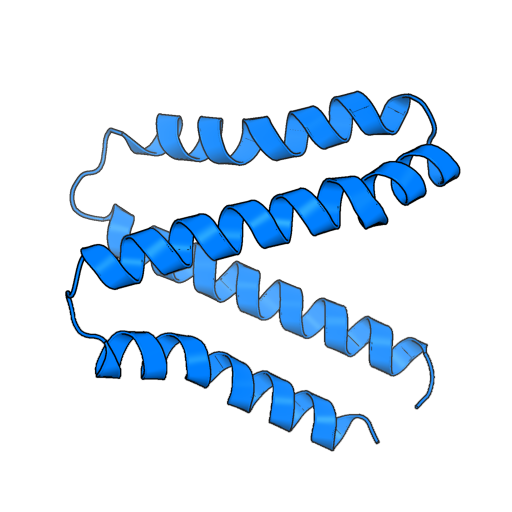 1
ATOM 749 O O . HIS A 1 101 ? -5.746 -5.550 -8.858 1.00 78.69 101 HIS A O 1
ATOM 755 N N . ALA A 1 102 ? -7.648 -5.637 -7.672 1.00 77.06 102 ALA A N 1
ATOM 756 C CA . ALA A 1 102 ? -8.158 -6.853 -8.309 1.00 77.06 102 ALA A CA 1
ATOM 757 C C . ALA A 1 102 ? -8.356 -6.703 -9.828 1.00 77.06 102 ALA A C 1
ATOM 759 O O . ALA A 1 102 ? -8.123 -7.647 -10.582 1.00 77.06 102 ALA A O 1
ATOM 760 N N . VAL A 1 103 ? -8.770 -5.519 -10.295 1.00 77.38 103 VAL A N 1
ATOM 761 C CA . VAL A 1 103 ? -8.867 -5.219 -11.732 1.00 77.38 103 VAL A CA 1
ATOM 762 C C . VAL A 1 103 ? -7.485 -5.207 -12.379 1.00 77.38 103 VAL A C 1
ATOM 764 O O . VAL A 1 103 ? -7.321 -5.772 -13.456 1.00 77.38 103 VAL A O 1
ATOM 767 N N . THR A 1 104 ? -6.490 -4.604 -11.726 1.00 79.81 104 THR A N 1
ATOM 768 C CA . THR A 1 104 ? -5.116 -4.542 -12.250 1.00 79.81 104 THR A CA 1
ATOM 769 C C . THR A 1 104 ? -4.501 -5.940 -12.353 1.00 79.81 104 THR A C 1
ATOM 771 O O . THR A 1 104 ? -3.925 -6.272 -13.388 1.00 79.81 104 THR A O 1
ATOM 774 N N . ASP A 1 105 ? -4.715 -6.793 -11.348 1.00 72.50 105 ASP A N 1
ATOM 775 C CA . ASP A 1 105 ? -4.297 -8.201 -11.382 1.00 72.50 105 ASP A CA 1
ATOM 776 C C . ASP A 1 105 ? -5.007 -8.978 -12.506 1.00 72.50 105 ASP A C 1
ATOM 778 O O . ASP A 1 105 ? -4.382 -9.757 -13.228 1.00 72.50 105 ASP A O 1
ATOM 782 N N . GLY A 1 106 ? -6.307 -8.733 -12.707 1.00 70.75 106 GLY A N 1
ATOM 783 C CA . GLY A 1 106 ? -7.082 -9.343 -13.790 1.00 70.75 106 GLY A CA 1
ATOM 784 C C . GLY A 1 106 ? -6.613 -8.931 -15.191 1.00 70.75 106 GLY A C 1
ATOM 785 O O . GLY A 1 106 ? -6.602 -9.766 -16.094 1.00 70.75 106 GLY A O 1
ATOM 786 N N . ILE A 1 107 ? -6.193 -7.674 -15.370 1.00 77.69 107 ILE A N 1
ATOM 787 C CA . ILE A 1 107 ? -5.621 -7.174 -16.632 1.00 77.69 107 ILE A CA 1
ATOM 788 C C . ILE A 1 107 ? -4.267 -7.837 -16.899 1.00 77.69 107 ILE A C 1
ATOM 790 O O . ILE A 1 107 ? -4.052 -8.332 -18.004 1.00 77.69 107 ILE A O 1
ATOM 794 N N . GLY A 1 108 ? -3.397 -7.926 -15.888 1.00 70.38 108 GLY A N 1
ATOM 795 C CA . GLY A 1 108 ? -2.099 -8.593 -16.021 1.00 70.38 108 GLY A CA 1
ATOM 796 C C . GLY A 1 108 ? -2.225 -10.066 -16.425 1.00 70.38 108 GLY A C 1
ATOM 797 O O . GLY A 1 108 ? -1.493 -10.525 -17.297 1.00 70.38 108 GLY A O 1
ATOM 798 N N . LEU A 1 109 ? -3.204 -10.785 -15.861 1.00 67.38 109 LEU A N 1
ATOM 799 C CA . LEU A 1 109 ? -3.504 -12.177 -16.227 1.00 67.38 109 LEU A CA 1
ATOM 800 C C . LEU A 1 109 ? -4.088 -12.321 -17.643 1.00 67.38 109 LEU A C 1
ATOM 802 O O . LEU A 1 109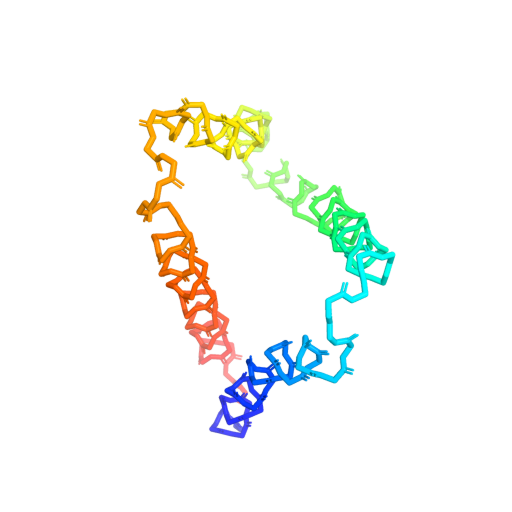 ? -3.817 -13.306 -18.329 1.00 67.38 109 LEU A O 1
ATOM 806 N N . ALA A 1 110 ? -4.898 -11.355 -18.087 1.00 67.38 110 ALA A N 1
ATOM 807 C CA . ALA A 1 110 ? -5.461 -11.349 -19.436 1.00 67.38 110 ALA A CA 1
ATOM 808 C C . ALA A 1 110 ? -4.395 -11.061 -20.507 1.00 67.38 110 ALA A C 1
ATOM 810 O O . ALA A 1 110 ? -4.446 -11.647 -21.588 1.00 67.38 110 ALA A O 1
ATOM 811 N N . GLU A 1 111 ? -3.419 -10.198 -20.206 1.00 66.38 111 GLU A N 1
ATOM 812 C CA . GLU A 1 111 ? -2.279 -9.921 -21.089 1.00 66.38 111 GLU A CA 1
ATOM 813 C C . GLU A 1 111 ? -1.247 -11.062 -21.103 1.00 66.38 111 GLU A C 1
ATOM 815 O O . GLU A 1 111 ? -0.618 -11.292 -22.136 1.00 66.38 111 GLU A O 1
ATOM 820 N N . SER A 1 112 ? -1.096 -11.817 -20.005 1.00 62.16 112 SER A N 1
ATOM 821 C CA . SER A 1 112 ? -0.161 -12.952 -19.933 1.00 62.16 112 SER A CA 1
ATOM 822 C C . SER A 1 112 ? -0.648 -14.240 -20.619 1.00 62.16 112 SER A C 1
ATOM 824 O O . SER A 1 112 ? 0.125 -15.188 -20.717 1.00 62.16 112 SER A O 1
ATOM 826 N N . GLY A 1 113 ? -1.884 -14.281 -21.131 1.00 54.94 113 GLY A N 1
ATOM 827 C CA . GLY A 1 113 ? -2.333 -15.311 -22.075 1.00 54.94 113 GLY A CA 1
ATOM 828 C C . GLY A 1 113 ? -2.538 -16.734 -21.528 1.00 54.94 113 GLY A C 1
ATOM 829 O O . GLY A 1 113 ? -2.234 -17.680 -22.253 1.00 54.94 113 GLY A O 1
ATOM 830 N N . GLU A 1 114 ? -3.098 -16.904 -20.318 1.00 45.69 114 GLU A N 1
ATOM 831 C CA . GLU A 1 114 ? -3.574 -18.212 -19.789 1.00 45.69 114 GLU A CA 1
ATOM 832 C C . GLU A 1 114 ? -5.108 -18.324 -19.567 1.00 45.69 114 GLU A C 1
ATOM 834 O O . GLU A 1 114 ? -5.791 -17.428 -19.016 1.00 45.69 114 GLU A O 1
#

pLDDT: mean 76.39, std 11.42, range [45.69, 93.88]

Foldseek 3Di:
DLVVVLVVLVVVVVVVVVVCVVCDPPVVVVVVVVVVVVVVVVCCCVVPVLVVCCVPPNPVSVVVVVVVVVVVVVVVVVPPPDVPPVVVVVVVVVVVVSVVVSVVVSVVVVVVPD